Protein AF-A0A533ZU54-F1 (afdb_monomer)

Sequence (168 aa):
MRAALPMLQAMPVLKGKDYREVLRQELDAGKIPISLGRSCPVQCEFCYELDHSYRETLEPPKTTQEDWEFILDYINKKPTDPLQFWCLGGNEYMEWTDLFLHPKAMEWVEDFLRYTDKNIQFFTVGFVHVPKIHQLAAQYPGRINFELSVITLSHYRQRLMPHAPAVK

Structure (mmCIF, N/CA/C/O backbone):
data_AF-A0A533ZU54-F1
#
_entry.id   AF-A0A533ZU54-F1
#
loop_
_atom_site.group_PDB
_atom_site.id
_atom_site.type_symbol
_atom_site.label_atom_id
_atom_site.label_alt_id
_atom_site.label_comp_id
_atom_site.label_asym_id
_atom_site.label_entity_id
_atom_site.label_seq_id
_atom_site.pdbx_PDB_ins_code
_atom_site.Cartn_x
_atom_site.Cartn_y
_atom_site.Cartn_z
_atom_site.occupancy
_atom_site.B_iso_or_equiv
_atom_site.auth_seq_id
_atom_site.auth_comp_id
_atom_site.auth_asym_id
_atom_site.auth_atom_id
_atom_site.pdbx_PDB_model_num
ATOM 1 N N . MET A 1 1 ? -22.137 19.873 -36.402 1.00 41.09 1 MET A N 1
ATOM 2 C CA . MET A 1 1 ? -21.442 20.292 -35.165 1.00 41.09 1 MET A CA 1
ATOM 3 C C . MET A 1 1 ? -21.675 19.212 -34.120 1.00 41.09 1 MET A C 1
ATOM 5 O O . MET A 1 1 ? -22.831 18.930 -33.836 1.00 41.09 1 MET A O 1
ATOM 9 N N . ARG A 1 2 ? -20.628 18.538 -33.626 1.00 45.69 2 ARG A N 1
ATOM 10 C CA . ARG A 1 2 ? -20.764 17.629 -32.475 1.00 45.69 2 ARG A CA 1
ATOM 11 C C . ARG A 1 2 ? -20.894 18.509 -31.236 1.00 45.69 2 ARG A C 1
ATOM 13 O O . ARG A 1 2 ? -19.978 19.277 -30.961 1.00 45.69 2 ARG A O 1
ATOM 20 N N . ALA A 1 3 ? -22.035 18.452 -30.555 1.00 52.22 3 ALA A N 1
ATOM 21 C CA . ALA A 1 3 ? -22.182 19.098 -29.260 1.00 52.22 3 ALA A CA 1
ATOM 22 C C . ALA A 1 3 ? -21.135 18.491 -28.317 1.00 52.22 3 ALA A C 1
ATOM 24 O O . ALA A 1 3 ? -21.077 17.269 -28.175 1.00 52.22 3 ALA A O 1
ATOM 25 N N . ALA A 1 4 ? -20.268 19.330 -27.749 1.00 58.53 4 ALA A N 1
ATOM 26 C CA . ALA A 1 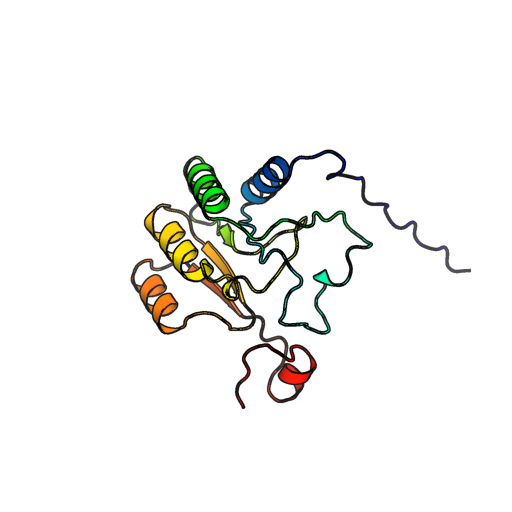4 ? -19.374 18.900 -26.688 1.00 58.53 4 ALA A CA 1
ATOM 27 C C . ALA A 1 4 ? -20.255 18.392 -25.541 1.00 58.53 4 ALA A C 1
ATOM 29 O O . ALA A 1 4 ? -21.124 19.122 -25.061 1.00 58.53 4 ALA A O 1
ATOM 30 N N . LEU A 1 5 ? -20.084 17.124 -25.164 1.00 58.69 5 LEU A N 1
ATOM 31 C CA . LEU A 1 5 ? -20.725 16.589 -23.970 1.00 58.69 5 LEU A CA 1
ATOM 32 C C . LEU A 1 5 ? -20.295 17.477 -22.795 1.00 58.69 5 LEU A C 1
ATOM 34 O O . LEU A 1 5 ? -19.100 17.767 -22.689 1.00 58.69 5 LEU A O 1
ATOM 38 N N . PRO A 1 6 ? -21.225 17.945 -21.946 1.00 56.66 6 PRO A N 1
ATOM 39 C CA . PRO A 1 6 ? -20.844 18.702 -20.768 1.00 56.66 6 PRO A CA 1
ATOM 40 C C . PRO A 1 6 ? -19.931 17.807 -19.929 1.00 56.66 6 PRO A C 1
ATOM 42 O O . PRO A 1 6 ? -20.358 16.759 -19.446 1.00 56.66 6 PRO A O 1
ATOM 45 N N . MET A 1 7 ? -18.657 18.189 -19.807 1.00 59.38 7 MET A N 1
ATOM 46 C CA . MET A 1 7 ? -17.777 17.572 -18.825 1.00 59.38 7 MET A CA 1
ATOM 47 C C . MET A 1 7 ? -18.423 17.818 -17.466 1.00 59.38 7 MET A C 1
ATOM 49 O O . MET A 1 7 ? -18.620 18.971 -17.081 1.00 59.38 7 MET A O 1
ATOM 53 N N . LEU A 1 8 ? -18.803 16.740 -16.777 1.00 60.34 8 LEU A N 1
ATOM 54 C CA . LEU A 1 8 ? -19.188 16.802 -15.374 1.00 60.34 8 LEU A CA 1
ATOM 55 C C . LEU A 1 8 ? -18.022 17.460 -14.635 1.00 60.34 8 LEU A C 1
ATOM 57 O O . LEU A 1 8 ? -16.959 16.861 -14.498 1.00 60.34 8 LEU A O 1
ATOM 61 N N . GLN A 1 9 ? -18.189 18.720 -14.235 1.00 57.19 9 GLN A N 1
ATOM 62 C CA . GLN A 1 9 ? -17.211 19.374 -13.379 1.00 57.19 9 GLN A CA 1
ATOM 63 C C . GLN A 1 9 ? -17.277 18.672 -12.028 1.00 57.19 9 GLN A C 1
ATOM 65 O O . GLN A 1 9 ? -18.321 18.689 -11.372 1.00 57.19 9 GLN A O 1
ATOM 70 N N . ALA A 1 10 ? -16.185 18.009 -11.649 1.00 60.72 10 ALA A N 1
ATOM 71 C CA . ALA A 1 10 ? -16.066 17.396 -10.338 1.00 60.72 10 ALA A CA 1
ATOM 72 C C . ALA A 1 10 ? -16.306 18.472 -9.269 1.00 60.72 10 ALA A C 1
ATOM 74 O O . ALA A 1 10 ? -15.727 19.560 -9.324 1.00 60.72 10 ALA A O 1
ATOM 75 N N . MET A 1 11 ? -17.202 18.193 -8.322 1.00 62.72 11 MET A N 1
ATOM 76 C CA . MET A 1 11 ? -17.397 19.088 -7.187 1.00 62.72 11 MET A CA 1
ATOM 77 C C . MET A 1 11 ? -16.122 19.092 -6.339 1.00 62.72 11 MET A C 1
ATOM 79 O O . MET A 1 11 ? -15.610 18.010 -6.064 1.00 62.72 11 MET A O 1
ATOM 83 N N . PRO A 1 12 ? -15.636 20.259 -5.883 1.00 67.50 12 PRO A N 1
ATOM 84 C CA . PRO A 1 12 ? -14.519 20.310 -4.952 1.00 67.50 12 PRO A CA 1
ATOM 85 C C . PRO A 1 12 ? -14.875 19.605 -3.628 1.00 67.50 12 PRO A C 1
ATOM 87 O O . PRO A 1 12 ? -15.739 20.074 -2.885 1.00 67.50 12 PRO A O 1
ATOM 90 N N . VAL A 1 13 ? -14.236 18.473 -3.346 1.00 73.25 13 VAL A N 1
ATOM 91 C CA . VAL A 1 13 ? -14.327 17.645 -2.137 1.00 73.25 13 VAL A CA 1
ATOM 92 C C . VAL A 1 13 ? -13.185 17.937 -1.154 1.00 73.25 13 VAL A C 1
ATOM 94 O O . VAL A 1 13 ? -13.360 17.689 0.040 1.00 73.25 13 VAL A O 1
ATOM 97 N N . LEU A 1 14 ? -12.034 18.450 -1.610 1.00 74.88 14 LEU A N 1
ATOM 98 C CA . LEU A 1 14 ? -10.818 18.625 -0.793 1.00 74.88 14 LEU A CA 1
ATOM 99 C C . LEU A 1 14 ? -10.567 20.066 -0.333 1.00 74.88 14 LEU A C 1
ATOM 101 O O . LEU A 1 14 ? -9.797 20.290 0.603 1.00 74.88 14 LEU A O 1
ATOM 105 N N . LYS A 1 15 ? -11.207 21.058 -0.960 1.00 70.88 15 LYS A N 1
ATOM 106 C CA . LYS A 1 15 ? -10.996 22.476 -0.640 1.00 70.88 15 LYS A CA 1
ATOM 107 C C . LYS A 1 15 ? -11.230 22.777 0.850 1.00 70.88 15 LYS A C 1
ATOM 109 O O . LYS A 1 15 ? -12.359 22.748 1.329 1.00 70.88 15 LYS A O 1
ATOM 114 N N . GLY A 1 16 ? -10.157 23.147 1.555 1.00 70.56 16 GLY A N 1
ATOM 115 C CA . GLY A 1 16 ? -10.185 23.522 2.974 1.00 70.56 16 GLY A CA 1
ATOM 116 C C . GLY A 1 16 ? -10.120 22.352 3.963 1.00 70.56 16 GLY A C 1
ATOM 117 O O . GLY A 1 16 ? -10.218 22.600 5.163 1.00 70.56 16 GLY A O 1
ATOM 118 N N . LYS A 1 17 ? -9.947 21.112 3.487 1.00 75.88 17 LYS A N 1
ATOM 119 C CA . LYS A 1 17 ? -9.760 19.939 4.350 1.00 75.88 17 LYS A CA 1
ATOM 120 C C . LYS A 1 17 ? -8.315 19.801 4.814 1.00 75.88 17 LYS A C 1
ATOM 122 O O . LYS A 1 17 ? -7.376 20.080 4.071 1.00 75.88 17 LYS A O 1
ATOM 127 N N . ASP A 1 18 ? -8.157 19.316 6.039 1.00 81.62 18 ASP A N 1
ATOM 128 C CA . ASP A 1 18 ? -6.865 18.905 6.584 1.00 81.62 18 ASP A CA 1
ATOM 129 C C . ASP A 1 18 ? -6.428 17.553 5.985 1.00 81.62 18 ASP A C 1
ATOM 131 O O . ASP A 1 18 ? -7.256 16.675 5.727 1.00 81.62 18 ASP A O 1
ATOM 135 N N . TYR A 1 19 ? -5.119 17.346 5.824 1.00 83.06 19 TYR A N 1
ATOM 136 C CA . TYR A 1 19 ? -4.526 16.082 5.369 1.00 83.06 19 TYR A CA 1
ATOM 137 C C . TYR A 1 19 ? -5.032 14.889 6.193 1.00 83.06 19 TYR A C 1
ATOM 139 O O . TYR A 1 19 ? -5.375 13.843 5.638 1.00 83.06 19 TYR A O 1
ATOM 147 N N . ARG A 1 20 ? -5.155 15.058 7.517 1.00 87.25 20 ARG A N 1
ATOM 148 C CA . ARG A 1 20 ? -5.651 14.007 8.417 1.00 87.25 20 ARG A CA 1
ATOM 149 C C . ARG A 1 20 ? -7.115 13.653 8.150 1.00 87.25 20 ARG A C 1
ATOM 151 O O . ARG A 1 20 ? -7.517 12.517 8.388 1.00 87.25 20 ARG A O 1
ATOM 158 N N . GLU A 1 21 ? -7.918 14.602 7.679 1.00 88.25 21 GLU A N 1
ATOM 159 C CA . GLU A 1 21 ? -9.318 14.360 7.329 1.00 88.25 21 GLU A CA 1
ATOM 160 C C . GLU A 1 21 ? -9.431 13.512 6.059 1.00 88.25 21 GLU A C 1
ATOM 162 O O . GLU A 1 21 ? -10.170 12.528 6.043 1.00 88.25 21 GLU A O 1
ATOM 167 N N . VAL A 1 22 ? -8.646 13.843 5.032 1.00 86.56 22 VAL A N 1
ATOM 168 C CA . VAL A 1 22 ? -8.594 13.066 3.785 1.00 86.56 22 VAL A CA 1
ATOM 169 C C . VAL A 1 22 ? -8.029 11.668 4.045 1.00 86.56 22 VAL A C 1
ATOM 171 O O . VAL A 1 22 ? -8.586 10.685 3.567 1.00 86.56 22 VAL A O 1
ATOM 174 N N . LEU A 1 23 ? -7.000 11.548 4.893 1.00 88.38 23 LEU A N 1
ATOM 175 C CA . LEU A 1 23 ? -6.464 10.253 5.322 1.00 88.38 23 LEU A CA 1
ATOM 176 C C . LEU A 1 23 ? -7.542 9.373 5.974 1.00 88.38 23 LEU A C 1
ATOM 178 O O . LEU A 1 23 ? -7.637 8.191 5.660 1.00 88.38 23 LEU A O 1
ATOM 182 N N . ARG A 1 24 ? -8.382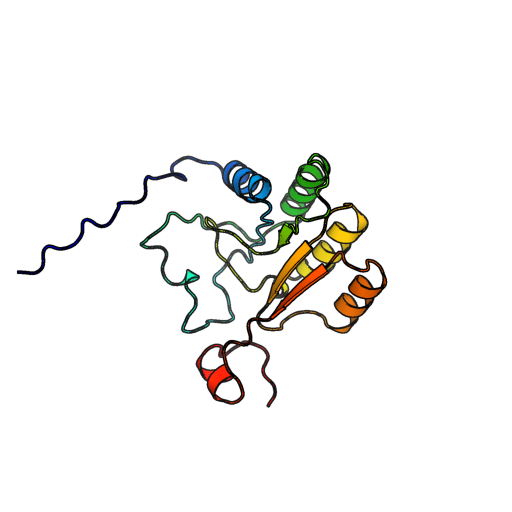 9.930 6.857 1.00 91.56 24 ARG A N 1
ATOM 183 C CA . ARG A 1 24 ? -9.498 9.175 7.455 1.00 91.56 24 ARG A CA 1
ATOM 184 C C . ARG A 1 24 ? -10.511 8.720 6.407 1.00 91.56 24 ARG A C 1
ATOM 186 O O . ARG A 1 24 ? -10.973 7.591 6.499 1.00 91.56 24 ARG A O 1
ATOM 193 N N . GLN A 1 25 ? -10.826 9.567 5.424 1.00 90.38 25 GLN A N 1
ATOM 194 C CA . GLN A 1 25 ? -11.749 9.225 4.334 1.00 90.38 25 GLN A CA 1
ATOM 195 C C . GLN A 1 25 ? -11.216 8.055 3.491 1.00 90.38 25 GLN A C 1
ATOM 197 O O . GLN A 1 25 ? -11.964 7.118 3.218 1.00 90.38 25 GLN A O 1
ATOM 202 N N . GLU A 1 26 ? -9.921 8.049 3.164 1.00 90.44 26 GLU A N 1
ATOM 203 C CA . GLU A 1 26 ? -9.284 6.917 2.475 1.00 90.44 26 GLU A CA 1
ATOM 204 C C . GLU A 1 26 ? -9.310 5.640 3.333 1.00 90.44 26 GLU A C 1
ATOM 206 O O . GLU A 1 26 ? -9.686 4.571 2.847 1.00 90.44 26 GLU A O 1
ATOM 211 N N . LEU A 1 27 ? -9.001 5.749 4.630 1.00 93.44 27 LEU A N 1
ATOM 212 C CA . LEU A 1 27 ? -9.057 4.612 5.556 1.00 93.44 27 LEU A CA 1
ATOM 213 C C . LEU A 1 27 ? -10.480 4.062 5.708 1.00 93.44 27 LEU A C 1
ATOM 215 O O . LEU A 1 27 ? -10.671 2.851 5.777 1.00 93.44 27 LEU A O 1
ATOM 219 N N . ASP A 1 28 ? -11.498 4.919 5.725 1.00 93.56 28 ASP A N 1
ATOM 220 C CA . ASP A 1 28 ? -12.898 4.488 5.751 1.00 93.56 28 ASP A CA 1
ATOM 221 C C . ASP A 1 28 ? -13.296 3.737 4.468 1.00 93.56 28 ASP A C 1
ATOM 223 O O . ASP A 1 28 ? -14.140 2.843 4.524 1.00 93.56 28 ASP A O 1
ATOM 227 N N . ALA A 1 29 ? -12.643 4.029 3.339 1.00 92.06 29 ALA A N 1
ATOM 228 C CA . ALA A 1 29 ? -12.778 3.288 2.085 1.00 92.06 29 ALA A CA 1
ATOM 229 C C . ALA A 1 29 ? -11.919 2.004 2.023 1.00 92.06 29 ALA A C 1
ATOM 231 O O . ALA A 1 29 ? -11.881 1.340 0.986 1.00 92.06 29 ALA A O 1
ATOM 232 N N . GLY A 1 30 ? -11.223 1.638 3.106 1.00 93.56 30 GLY A N 1
ATOM 233 C CA . GLY A 1 30 ? -10.338 0.470 3.149 1.00 93.56 30 GLY A CA 1
ATOM 234 C C . GLY A 1 30 ? -8.995 0.680 2.445 1.00 93.56 30 GLY A C 1
ATOM 235 O O . GLY A 1 30 ? -8.307 -0.294 2.133 1.00 93.56 30 GLY A O 1
ATOM 236 N N . LYS A 1 31 ? -8.612 1.929 2.171 1.00 92.94 31 LYS A N 1
ATOM 237 C CA . LYS A 1 31 ? -7.360 2.294 1.503 1.00 92.94 31 LYS A CA 1
ATOM 238 C C . LYS A 1 31 ? -6.352 2.794 2.536 1.00 92.94 31 LYS A C 1
ATOM 240 O O . LYS A 1 31 ? -6.684 3.585 3.413 1.00 92.94 31 LYS A O 1
ATOM 245 N N . ILE A 1 32 ? -5.111 2.327 2.442 1.00 92.94 32 ILE A N 1
ATOM 246 C CA . ILE A 1 32 ? -4.002 2.730 3.311 1.00 92.94 32 ILE A CA 1
ATOM 247 C C . ILE A 1 32 ? -3.008 3.526 2.463 1.00 92.94 32 ILE A C 1
ATOM 249 O O . ILE A 1 32 ? -2.109 2.940 1.848 1.00 92.94 32 ILE A O 1
ATOM 253 N N . PRO A 1 33 ? -3.165 4.852 2.381 1.00 88.62 33 PRO A N 1
ATOM 254 C CA . PRO A 1 33 ? -2.330 5.660 1.515 1.00 88.62 33 PRO A CA 1
ATOM 255 C C . PRO A 1 33 ? -0.915 5.797 2.081 1.00 88.62 33 PRO A C 1
ATOM 257 O O . PRO A 1 33 ? -0.722 6.227 3.218 1.00 88.62 33 PRO A O 1
ATOM 260 N N . ILE A 1 34 ? 0.082 5.460 1.261 1.00 88.44 34 ILE A N 1
ATOM 261 C CA . ILE A 1 34 ? 1.503 5.638 1.569 1.00 88.44 34 ILE A CA 1
ATOM 262 C C . ILE A 1 34 ? 2.122 6.527 0.497 1.00 88.44 34 ILE A C 1
ATOM 264 O O . ILE A 1 34 ? 2.041 6.228 -0.692 1.00 88.44 34 ILE A O 1
ATOM 268 N N . SER A 1 35 ? 2.764 7.603 0.933 1.00 86.25 35 SER A N 1
ATOM 269 C CA . SER A 1 35 ? 3.353 8.630 0.082 1.00 86.25 35 SER A CA 1
ATOM 270 C C . SER A 1 35 ? 4.878 8.629 0.172 1.00 86.25 35 SER A C 1
ATOM 272 O O . SER A 1 35 ? 5.464 8.501 1.252 1.00 86.25 35 SER A O 1
ATOM 274 N N . LEU A 1 36 ? 5.537 8.860 -0.967 1.00 85.94 36 LEU A N 1
ATOM 275 C CA . LEU A 1 36 ? 6.972 9.161 -1.033 1.00 85.94 36 LEU A CA 1
ATOM 276 C C . LEU A 1 36 ? 7.291 10.648 -0.818 1.00 85.94 36 LEU A C 1
ATOM 278 O O . LEU A 1 36 ? 8.471 10.981 -0.680 1.00 85.94 36 LEU A O 1
ATOM 282 N N . GLY A 1 37 ? 6.279 11.521 -0.790 1.00 80.69 37 GLY A N 1
ATOM 283 C CA . GLY A 1 37 ? 6.423 12.979 -0.688 1.00 80.69 37 GLY A CA 1
ATOM 284 C C . GLY A 1 37 ? 7.054 13.633 -1.915 1.00 80.69 37 GLY A C 1
ATOM 285 O O . GLY A 1 37 ? 7.630 14.713 -1.810 1.00 80.69 37 GLY A O 1
ATOM 286 N N . ARG A 1 38 ? 7.060 12.925 -3.045 1.00 72.81 38 ARG A N 1
ATOM 287 C CA . ARG A 1 38 ? 7.623 13.345 -4.328 1.00 72.81 38 ARG A CA 1
ATOM 288 C C . ARG A 1 38 ? 7.032 12.481 -5.434 1.00 72.81 38 ARG A C 1
ATOM 290 O O . ARG A 1 38 ? 6.604 11.357 -5.163 1.00 72.81 38 ARG A O 1
ATOM 297 N N . SER A 1 39 ? 7.187 12.948 -6.668 1.00 78.75 39 SER A N 1
ATOM 298 C CA . SER A 1 39 ? 6.777 12.216 -7.862 1.00 78.75 39 SER A CA 1
ATOM 299 C C . SER A 1 39 ? 7.329 10.786 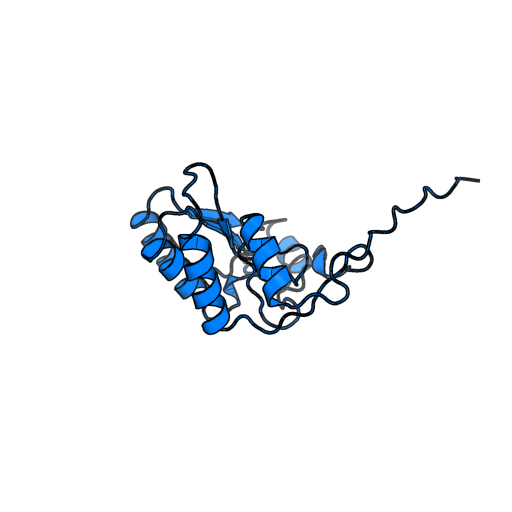-7.912 1.00 78.75 39 SER A C 1
ATOM 301 O O . SER A 1 39 ? 8.451 10.488 -7.479 1.00 78.75 39 SER A O 1
ATOM 303 N N . CYS A 1 40 ? 6.518 9.882 -8.466 1.00 85.00 40 CYS A N 1
ATOM 304 C CA . CYS A 1 40 ? 6.868 8.475 -8.613 1.00 85.00 40 CYS A CA 1
ATOM 305 C C . CYS A 1 40 ? 8.108 8.313 -9.517 1.00 85.00 40 CYS A C 1
ATOM 307 O O . CYS A 1 40 ? 8.044 8.626 -10.710 1.00 85.00 40 CYS A O 1
ATOM 309 N N . PRO A 1 41 ? 9.233 7.765 -9.016 1.00 87.62 41 PRO A N 1
ATOM 310 C CA . PRO A 1 41 ? 10.467 7.672 -9.797 1.00 87.62 41 PRO A CA 1
ATOM 311 C C . PRO A 1 41 ? 10.421 6.568 -10.861 1.00 87.62 41 PRO A C 1
ATOM 313 O O . PRO A 1 41 ? 11.356 6.447 -11.643 1.00 87.62 41 PRO A O 1
ATOM 316 N N . VAL A 1 42 ? 9.352 5.764 -10.915 1.00 89.06 42 VAL A N 1
ATOM 317 C CA . VAL A 1 42 ? 9.187 4.724 -11.941 1.00 89.06 42 VAL A CA 1
ATOM 318 C C . VAL A 1 42 ? 8.952 5.333 -13.327 1.00 89.06 42 VAL A C 1
ATOM 320 O O . VAL A 1 42 ? 9.415 4.770 -14.318 1.00 89.06 42 VAL A O 1
ATOM 323 N N . GLN A 1 43 ? 8.290 6.499 -13.380 1.00 89.88 43 GLN A N 1
ATOM 324 C CA . GLN A 1 43 ? 8.022 7.268 -14.603 1.00 89.88 43 GLN A CA 1
ATOM 325 C C . GLN A 1 43 ? 7.325 6.447 -15.702 1.00 89.88 43 GLN A C 1
ATOM 327 O O . GLN A 1 43 ? 7.743 6.460 -16.857 1.00 89.88 43 GLN A O 1
ATOM 332 N N . CYS A 1 44 ? 6.275 5.699 -15.345 1.00 90.25 44 CYS A N 1
ATOM 333 C CA . CYS A 1 44 ? 5.530 4.911 -16.326 1.00 90.25 44 CYS A CA 1
ATOM 334 C C . CYS A 1 44 ? 4.842 5.820 -17.360 1.00 90.25 44 CYS A C 1
ATOM 336 O O . CYS A 1 44 ? 4.167 6.775 -16.978 1.00 90.25 44 CYS A O 1
ATOM 338 N N . GLU A 1 45 ? 4.927 5.484 -18.650 1.00 91.00 45 GLU A N 1
ATOM 339 C CA . GLU A 1 45 ? 4.329 6.282 -19.741 1.00 91.00 45 GLU A CA 1
ATOM 340 C C . GLU A 1 45 ? 2.793 6.358 -19.663 1.00 91.00 45 GLU A C 1
ATOM 342 O O . GLU A 1 45 ? 2.184 7.323 -20.109 1.00 91.00 45 GLU A O 1
ATOM 347 N N . PHE A 1 46 ? 2.163 5.338 -19.080 1.00 86.69 46 PHE A N 1
ATOM 348 C CA . PHE A 1 46 ? 0.711 5.221 -18.911 1.00 86.69 46 PHE A CA 1
ATOM 349 C C . PHE A 1 46 ? 0.246 5.622 -17.501 1.00 86.69 46 PHE A C 1
ATOM 351 O O . PHE A 1 46 ? -0.886 5.323 -17.120 1.00 86.69 46 PHE A O 1
ATOM 358 N N . CYS A 1 47 ? 1.125 6.218 -16.686 1.00 85.62 47 CYS A N 1
ATOM 359 C CA . CYS A 1 47 ? 0.793 6.542 -15.305 1.00 85.62 47 CYS A CA 1
ATOM 360 C C . CYS A 1 47 ? -0.323 7.591 -15.265 1.00 85.62 47 CYS A C 1
ATOM 362 O O . CYS A 1 47 ? -0.114 8.744 -15.634 1.00 85.62 47 CYS A O 1
ATOM 364 N N . TYR A 1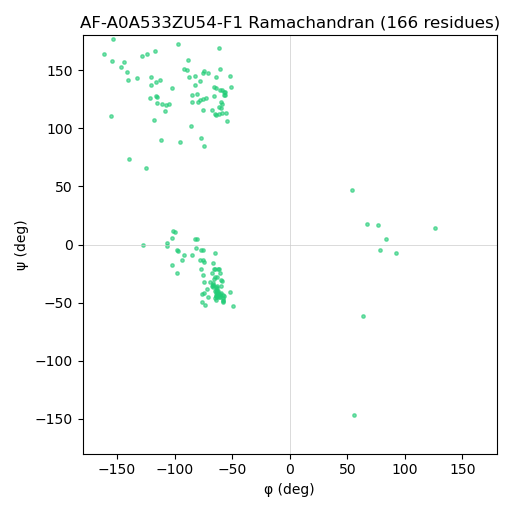 48 ? -1.504 7.195 -14.795 1.00 78.31 48 TYR A N 1
ATOM 365 C CA . TYR A 1 48 ? -2.647 8.100 -14.699 1.00 78.31 48 TYR A CA 1
ATOM 366 C C . TYR A 1 48 ? -2.415 9.224 -13.674 1.00 78.31 48 TYR A C 1
ATOM 368 O O . TYR A 1 48 ? -2.999 10.293 -13.793 1.00 78.31 48 TYR A O 1
ATOM 376 N N . GLU A 1 49 ? -1.490 9.030 -12.726 1.00 76.19 49 GLU A N 1
ATOM 377 C CA . GLU A 1 49 ? -1.045 10.059 -11.779 1.00 76.19 49 GLU A CA 1
ATOM 378 C C . GLU A 1 49 ? -0.330 11.243 -12.445 1.00 76.19 49 GLU A C 1
ATOM 380 O O . GLU A 1 49 ? -0.017 12.211 -11.764 1.00 76.19 49 GLU A O 1
ATOM 385 N N . LEU A 1 50 ? -0.045 11.191 -13.749 1.00 75.81 50 LEU A N 1
ATOM 386 C CA . LEU A 1 50 ? 0.506 12.334 -14.482 1.00 75.81 50 LEU A CA 1
ATOM 387 C C . LEU A 1 50 ? -0.554 13.390 -14.816 1.00 75.81 50 LEU A C 1
ATOM 389 O O . LEU A 1 50 ? -0.196 14.537 -15.079 1.00 75.81 50 LEU A O 1
ATOM 393 N N . ASP A 1 51 ? -1.836 13.019 -14.825 1.00 77.81 51 ASP A N 1
ATOM 394 C CA . ASP A 1 51 ? -2.940 13.932 -15.104 1.00 77.81 51 ASP A CA 1
ATOM 395 C C . ASP A 1 51 ? -3.863 14.023 -13.889 1.00 77.81 51 ASP A C 1
ATOM 397 O O .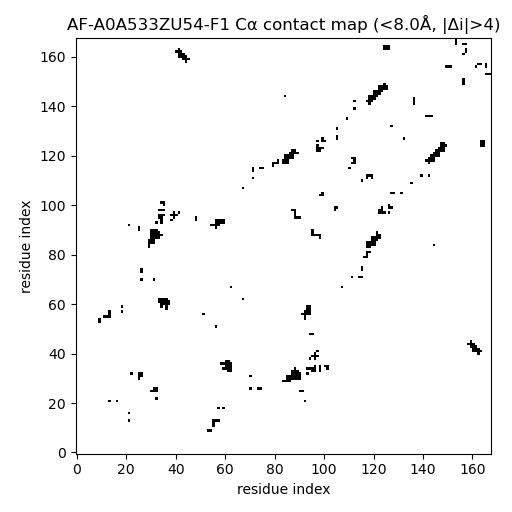 ASP A 1 51 ? -4.605 13.099 -13.570 1.00 77.81 51 ASP A O 1
ATOM 401 N N . HIS A 1 52 ? -3.821 15.154 -13.188 1.00 77.31 52 HIS A N 1
ATOM 402 C CA . HIS A 1 52 ? -4.765 15.455 -12.109 1.00 77.31 52 HIS A CA 1
ATOM 403 C C . HIS A 1 52 ? -5.853 16.433 -12.562 1.00 77.31 52 HIS A C 1
ATOM 405 O O . HIS A 1 52 ? -6.669 16.842 -11.753 1.00 77.31 52 HIS A O 1
ATOM 411 N N . SER A 1 53 ? -5.928 16.813 -13.842 1.00 78.75 53 SER A N 1
ATOM 412 C CA . SER A 1 53 ? -6.881 17.837 -14.309 1.00 78.75 53 SER A CA 1
ATOM 413 C C . SER A 1 53 ? -8.353 17.462 -14.092 1.00 78.75 53 SER A C 1
ATOM 415 O O . SER A 1 53 ? -9.220 18.337 -14.054 1.00 78.75 53 SER A O 1
ATOM 417 N N . TYR A 1 54 ? -8.638 16.168 -13.933 1.00 75.38 54 TYR A N 1
ATOM 418 C CA . TYR A 1 54 ? -9.980 15.628 -13.744 1.00 75.38 54 TYR A CA 1
ATOM 419 C C . TYR A 1 54 ? -10.355 15.356 -12.276 1.00 75.38 54 TYR A C 1
ATOM 421 O O . TYR A 1 54 ? -11.497 14.966 -12.020 1.00 75.38 54 TYR A O 1
ATOM 429 N N . ARG A 1 55 ? -9.438 15.534 -11.312 1.00 75.75 55 ARG A N 1
ATOM 430 C CA . ARG A 1 55 ? -9.691 15.291 -9.880 1.00 75.75 55 ARG A CA 1
ATOM 431 C C . ARG A 1 55 ? -8.965 16.296 -8.993 1.00 75.75 55 ARG A C 1
ATOM 433 O O . ARG A 1 55 ? -7.949 16.857 -9.370 1.00 75.75 55 ARG A O 1
ATOM 440 N N . GLU A 1 56 ? -9.451 16.497 -7.777 1.00 78.94 56 GLU A N 1
ATOM 441 C CA . GLU A 1 56 ? -8.633 17.183 -6.780 1.00 78.94 56 GLU A CA 1
ATOM 442 C C . GLU A 1 56 ? -7.591 16.228 -6.204 1.00 78.94 56 GLU A C 1
ATOM 444 O O . GLU A 1 56 ? -7.880 15.064 -5.925 1.00 78.94 56 GLU A O 1
ATOM 449 N N . THR A 1 57 ? -6.390 16.748 -5.990 1.00 76.81 57 THR A N 1
ATOM 450 C CA . THR A 1 57 ? -5.296 16.042 -5.335 1.00 76.81 57 THR A CA 1
ATOM 451 C C . THR A 1 57 ? -4.662 16.943 -4.287 1.00 76.81 57 THR A C 1
ATOM 453 O O . THR A 1 57 ? -4.567 18.161 -4.444 1.00 76.81 57 THR A O 1
ATOM 456 N N . LEU A 1 58 ? -4.256 16.337 -3.178 1.00 78.31 58 LEU A N 1
ATOM 457 C CA . LEU A 1 58 ? -3.309 16.924 -2.246 1.00 78.31 58 LEU A CA 1
ATOM 458 C C . LEU A 1 58 ? -1.902 16.482 -2.641 1.00 78.31 58 LEU A C 1
ATOM 460 O O . LEU A 1 58 ? -1.710 15.375 -3.145 1.00 78.31 58 LEU A O 1
ATOM 464 N N . GLU A 1 59 ? -0.921 17.324 -2.334 1.00 76.50 59 GLU A N 1
ATOM 465 C CA . GLU A 1 59 ? 0.493 16.953 -2.332 1.00 76.50 59 GLU A CA 1
ATOM 466 C C . GLU A 1 59 ? 0.885 16.571 -0.897 1.00 76.50 59 GLU A C 1
ATOM 468 O O . GLU A 1 59 ? 1.259 17.438 -0.098 1.00 76.50 59 GLU A O 1
ATOM 473 N N . PRO A 1 60 ? 0.724 15.299 -0.492 1.00 75.25 60 PRO A N 1
ATOM 474 C CA . PRO A 1 60 ? 1.040 14.887 0.861 1.00 75.25 60 PRO A CA 1
ATOM 475 C C . PRO A 1 60 ? 2.561 14.896 1.054 1.00 75.25 60 PRO A C 1
ATOM 477 O O . PRO A 1 60 ? 3.310 14.531 0.139 1.00 75.25 60 PRO A O 1
ATOM 480 N N . PRO A 1 61 ? 3.052 15.205 2.264 1.00 83.69 61 PRO A N 1
ATOM 481 C CA . PRO A 1 61 ? 4.436 14.914 2.591 1.00 83.69 61 PRO A CA 1
ATOM 482 C C . PRO A 1 61 ? 4.691 13.403 2.503 1.00 83.69 61 PRO A C 1
ATOM 484 O O . PRO A 1 61 ? 3.778 12.578 2.403 1.00 83.69 61 PRO A O 1
ATOM 487 N N . LYS A 1 62 ? 5.966 13.025 2.565 1.00 88.94 62 LYS A N 1
ATOM 488 C CA . LYS A 1 62 ? 6.348 11.622 2.713 1.00 88.94 62 LYS A CA 1
ATOM 489 C C . LYS A 1 62 ? 5.725 11.069 3.994 1.00 88.94 62 LYS A C 1
ATOM 491 O O . LYS A 1 62 ? 5.856 11.702 5.040 1.00 88.94 62 LYS A O 1
ATOM 496 N N . THR A 1 63 ? 5.107 9.891 3.916 1.00 90.44 63 THR A N 1
ATOM 497 C CA . THR A 1 63 ? 4.492 9.256 5.087 1.00 90.44 63 THR A CA 1
ATOM 498 C C . THR A 1 63 ? 5.531 9.073 6.188 1.00 90.44 63 THR A C 1
ATOM 500 O O . THR A 1 63 ? 6.628 8.550 5.963 1.00 90.44 63 THR A O 1
ATOM 503 N N . THR A 1 64 ? 5.190 9.528 7.387 1.00 93.31 64 THR A N 1
ATOM 504 C CA . THR A 1 64 ? 6.056 9.440 8.563 1.00 93.31 64 THR A CA 1
ATOM 505 C C . THR A 1 64 ? 5.697 8.233 9.428 1.00 93.31 64 THR A C 1
ATOM 507 O O . THR A 1 64 ? 4.693 7.557 9.208 1.00 93.31 64 THR A O 1
ATOM 510 N N . GLN A 1 65 ? 6.519 7.959 10.442 1.00 95.38 65 GLN A N 1
ATOM 511 C CA . GLN A 1 65 ? 6.193 6.942 11.441 1.00 95.38 65 GLN A CA 1
ATOM 512 C C . GLN A 1 65 ? 4.946 7.323 12.260 1.00 95.38 65 GLN A C 1
ATOM 514 O O . GLN A 1 65 ? 4.127 6.458 12.543 1.00 95.38 65 GLN A O 1
ATOM 519 N N . GLU A 1 66 ? 4.761 8.608 12.576 1.00 95.62 66 GLU A N 1
ATOM 520 C CA . GLU A 1 66 ? 3.571 9.105 13.282 1.00 95.62 66 GLU A CA 1
ATOM 521 C C . GLU A 1 66 ? 2.293 8.872 12.461 1.00 95.62 66 GLU A C 1
ATOM 523 O O . GLU A 1 66 ? 1.257 8.463 12.988 1.00 95.62 66 GLU A O 1
ATOM 528 N N . ASP A 1 67 ? 2.367 9.072 11.142 1.00 93.56 67 ASP A N 1
ATOM 529 C CA . ASP A 1 67 ? 1.251 8.761 10.248 1.00 93.56 67 ASP A CA 1
ATOM 530 C C . ASP A 1 67 ? 0.918 7.271 10.259 1.00 93.56 67 ASP A C 1
ATOM 532 O O . ASP A 1 67 ? -0.256 6.910 10.329 1.00 93.56 67 ASP A O 1
ATOM 536 N N . TRP A 1 68 ? 1.940 6.415 10.231 1.00 95.94 68 TRP A N 1
ATOM 537 C CA . TRP A 1 68 ? 1.770 4.967 10.277 1.00 95.94 68 TRP A CA 1
ATOM 538 C C . TRP A 1 68 ? 1.149 4.482 11.593 1.00 95.94 68 TRP A C 1
ATOM 540 O O . TRP A 1 68 ? 0.216 3.678 11.580 1.00 95.94 68 TRP A O 1
ATOM 550 N N . GLU A 1 69 ? 1.609 5.006 12.726 1.00 97.44 69 GLU A N 1
ATOM 551 C CA . GLU A 1 69 ? 1.051 4.692 14.046 1.00 97.44 69 GLU A CA 1
ATOM 552 C C . GLU A 1 69 ? -0.421 5.094 14.139 1.00 97.44 69 GLU A C 1
ATOM 554 O O . GLU A 1 69 ? -1.255 4.307 14.592 1.00 97.44 69 GLU A O 1
ATOM 559 N N . PHE A 1 70 ? -0.762 6.280 13.630 1.00 96.25 70 PHE A N 1
ATOM 560 C CA . PHE A 1 70 ? -2.150 6.714 13.524 1.00 96.25 70 PHE A CA 1
ATOM 561 C C . PHE A 1 70 ? -2.982 5.782 12.634 1.00 96.25 70 PHE A C 1
ATOM 563 O O . PHE A 1 70 ? -4.100 5.426 13.003 1.00 96.25 70 PHE A O 1
ATOM 570 N N . ILE A 1 71 ? -2.461 5.394 11.466 1.00 95.75 71 ILE A N 1
ATOM 571 C CA . ILE A 1 71 ? -3.133 4.479 10.534 1.00 95.75 71 ILE A CA 1
ATOM 572 C C . ILE A 1 71 ? -3.439 3.147 11.228 1.00 95.75 71 ILE A C 1
ATOM 574 O O . ILE A 1 71 ? -4.580 2.687 11.191 1.00 95.75 71 ILE A O 1
ATOM 578 N N . LEU A 1 72 ? -2.450 2.543 11.890 1.00 97.62 72 LEU A N 1
ATOM 579 C CA . LEU A 1 72 ? -2.621 1.262 12.577 1.00 97.62 72 LEU A CA 1
ATOM 580 C C . LEU A 1 72 ? -3.632 1.346 13.721 1.00 97.62 72 LEU A C 1
ATOM 582 O O . LEU A 1 72 ? -4.504 0.481 13.832 1.00 97.62 72 LEU A O 1
ATOM 586 N N . ASP A 1 73 ? -3.544 2.383 14.554 1.00 97.81 73 ASP A N 1
ATOM 587 C CA . ASP A 1 73 ? -4.511 2.630 15.626 1.00 97.81 73 ASP A CA 1
ATOM 588 C C . ASP A 1 73 ? -5.932 2.818 15.067 1.00 97.81 73 ASP A C 1
ATOM 590 O O . ASP A 1 73 ? -6.896 2.257 15.595 1.00 97.81 73 ASP A O 1
ATOM 594 N N . TYR A 1 74 ? -6.072 3.547 13.957 1.00 97.44 74 TYR A N 1
ATOM 595 C CA . TYR A 1 74 ? -7.361 3.762 13.309 1.00 97.44 74 TYR A CA 1
ATOM 596 C C . TYR A 1 74 ? -7.965 2.461 12.770 1.00 97.44 74 TYR A C 1
ATOM 598 O O . TYR A 1 74 ? -9.136 2.175 13.026 1.00 97.44 74 TYR A O 1
ATOM 606 N N . ILE A 1 75 ? -7.177 1.651 12.058 1.00 96.94 75 ILE A N 1
ATOM 607 C CA . ILE A 1 75 ? -7.629 0.381 11.466 1.00 96.94 75 ILE A CA 1
ATOM 608 C C . ILE A 1 75 ? -8.027 -0.622 12.550 1.00 96.94 75 ILE A C 1
ATOM 610 O O . ILE A 1 75 ? -9.045 -1.300 12.415 1.00 96.94 75 ILE A O 1
ATOM 614 N N . ASN A 1 76 ? -7.285 -0.686 13.656 1.00 97.06 76 ASN A N 1
ATOM 615 C CA . ASN A 1 76 ? -7.598 -1.590 14.764 1.00 97.06 76 ASN A CA 1
ATOM 616 C C . ASN A 1 76 ? -8.919 -1.262 15.475 1.00 97.06 76 ASN A C 1
ATOM 618 O O . ASN A 1 76 ? -9.520 -2.142 16.089 1.00 97.06 76 ASN A O 1
ATOM 622 N N . LYS A 1 77 ? -9.418 -0.027 15.358 1.00 97.12 77 LYS A N 1
ATOM 623 C CA . LYS A 1 77 ? -10.747 0.358 15.866 1.00 97.12 77 LYS A CA 1
ATOM 624 C C . LYS A 1 77 ? -11.888 -0.096 14.956 1.00 97.12 77 LYS A C 1
ATOM 626 O O . LYS A 1 77 ? -13.049 -0.028 15.362 1.00 97.12 77 LYS A O 1
ATOM 631 N N . LYS A 1 78 ? -11.593 -0.521 13.724 1.00 96.38 78 LYS A N 1
ATOM 632 C CA . LYS A 1 78 ? -12.599 -0.973 12.760 1.00 96.38 78 LYS A CA 1
ATOM 633 C C . LYS A 1 78 ? -12.891 -2.467 12.939 1.00 96.38 78 LYS A C 1
ATOM 635 O O . LYS A 1 78 ? -11.973 -3.246 13.223 1.00 96.38 78 LYS A O 1
ATOM 640 N N . PRO A 1 79 ? -14.156 -2.888 12.750 1.00 96.44 79 PRO A N 1
ATOM 641 C CA . PRO A 1 79 ? -14.507 -4.300 12.782 1.00 96.44 79 PRO A CA 1
ATOM 642 C C . PRO A 1 79 ? -13.763 -5.070 11.688 1.00 96.44 79 PRO A C 1
ATOM 644 O O . PRO A 1 79 ? -13.413 -4.526 10.641 1.00 96.44 79 PRO A O 1
ATOM 647 N N . THR A 1 80 ? -13.515 -6.346 11.947 1.00 96.31 80 THR A N 1
ATOM 648 C CA . THR A 1 80 ? -12.864 -7.252 10.999 1.00 96.31 80 THR A CA 1
ATOM 649 C C . THR A 1 80 ? -13.889 -7.824 10.043 1.00 96.31 80 THR A C 1
ATOM 651 O O . THR A 1 80 ? -14.837 -8.475 10.475 1.00 96.31 80 THR A O 1
ATOM 654 N N . ASP A 1 81 ? -13.665 -7.616 8.750 1.00 95.69 81 ASP A N 1
ATOM 655 C CA . ASP A 1 81 ? -14.354 -8.334 7.685 1.00 95.69 81 ASP A CA 1
ATOM 656 C C . ASP A 1 81 ? -13.354 -9.305 7.029 1.00 95.69 81 ASP A C 1
ATOM 658 O O . ASP A 1 81 ? -12.367 -8.854 6.441 1.00 95.69 81 ASP A O 1
ATOM 662 N N . PRO A 1 82 ? -13.564 -10.631 7.130 1.00 92.88 82 PRO A N 1
ATOM 663 C CA . PRO A 1 82 ? -12.646 -11.620 6.569 1.00 92.88 82 PRO A CA 1
ATOM 664 C C . PRO A 1 82 ? -12.585 -11.604 5.035 1.00 92.88 82 PRO A C 1
ATOM 666 O O . PRO A 1 82 ? -11.652 -12.179 4.476 1.00 92.88 82 PRO A O 1
ATOM 669 N N . LEU A 1 83 ? -13.551 -10.979 4.352 1.00 94.56 83 LEU A N 1
ATOM 670 C CA . LEU A 1 83 ? -13.571 -10.842 2.891 1.00 94.56 83 LEU A CA 1
ATOM 671 C C . LEU A 1 83 ? -12.938 -9.531 2.412 1.00 94.56 83 LEU A C 1
ATOM 673 O O . LEU A 1 83 ? -12.641 -9.390 1.225 1.00 94.56 83 LEU A O 1
ATOM 677 N N . GLN A 1 84 ? -12.715 -8.580 3.318 1.00 95.62 84 GLN A N 1
ATOM 678 C CA . GLN A 1 84 ? -12.091 -7.307 2.993 1.00 95.62 84 GLN A CA 1
ATOM 679 C C . GLN A 1 84 ? -10.570 -7.449 2.953 1.00 95.62 84 GLN A C 1
ATOM 681 O O . GLN A 1 84 ? -9.953 -8.028 3.850 1.00 95.62 84 GLN A O 1
ATOM 686 N N . PHE A 1 85 ? -9.962 -6.832 1.942 1.00 96.50 85 PHE A N 1
ATOM 687 C CA . PHE A 1 85 ? -8.530 -6.575 1.892 1.00 96.50 85 PHE A CA 1
ATOM 688 C C . PHE A 1 85 ? -8.290 -5.071 1.924 1.00 96.50 85 PHE A C 1
ATOM 690 O O . PHE A 1 85 ? -8.850 -4.325 1.124 1.00 96.50 85 PHE A O 1
ATOM 697 N N . TRP A 1 86 ? -7.456 -4.629 2.859 1.00 96.31 86 TRP A N 1
ATOM 698 C CA . TRP A 1 86 ? -7.062 -3.234 2.972 1.00 96.31 86 TRP A CA 1
ATOM 699 C C . TRP A 1 86 ? -5.976 -2.923 1.946 1.00 96.31 86 TRP A C 1
ATOM 701 O O . TRP A 1 86 ? -4.929 -3.569 1.937 1.00 96.31 86 TRP A O 1
ATOM 711 N N . CYS A 1 87 ? -6.226 -1.950 1.075 1.00 93.62 87 CYS A N 1
ATOM 712 C CA . CYS A 1 87 ? -5.361 -1.642 -0.059 1.00 93.62 87 CYS A CA 1
ATOM 713 C C . CYS A 1 87 ? -4.229 -0.689 0.350 1.00 93.62 87 CYS A C 1
ATOM 715 O O . CYS A 1 87 ? -4.433 0.522 0.439 1.00 93.62 87 CYS A O 1
ATOM 717 N N . LEU A 1 88 ? -3.021 -1.210 0.553 1.00 91.06 88 LEU A N 1
ATOM 718 C CA . LEU A 1 88 ? -1.824 -0.418 0.827 1.00 91.06 88 LEU A CA 1
ATOM 719 C C . LEU A 1 88 ? -1.271 0.215 -0.457 1.00 91.06 88 LEU A C 1
ATOM 721 O O . LEU A 1 88 ? -0.963 -0.476 -1.427 1.00 91.06 88 LEU A O 1
ATOM 725 N N . GLY A 1 89 ? -1.129 1.540 -0.434 1.00 81.25 89 GLY A N 1
ATOM 726 C CA . GLY A 1 89 ? -0.642 2.3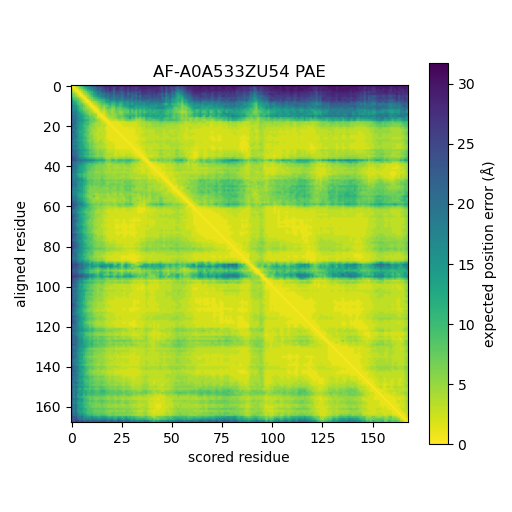57 -1.548 1.00 81.25 89 GLY A CA 1
ATOM 727 C C . GLY A 1 89 ? -1.736 2.915 -2.462 1.00 81.25 89 GLY A C 1
ATOM 728 O O . GLY A 1 89 ? -1.426 3.738 -3.315 1.00 81.25 89 GLY A O 1
ATOM 729 N N . GLY A 1 90 ? -3.000 2.515 -2.280 1.00 67.50 90 GLY A N 1
ATOM 730 C CA . GLY A 1 90 ? -4.113 3.075 -3.046 1.00 67.50 90 GLY A CA 1
ATOM 731 C C . GLY A 1 90 ? -4.576 4.416 -2.476 1.00 67.50 90 GLY A C 1
ATOM 732 O O . GLY A 1 90 ? -4.804 4.509 -1.274 1.00 67.50 90 GLY A O 1
ATOM 733 N N . ASN A 1 91 ? -4.698 5.449 -3.309 1.00 70.69 91 ASN A N 1
ATOM 734 C CA . ASN A 1 91 ? -5.155 6.777 -2.901 1.00 70.69 91 ASN A CA 1
ATOM 735 C C . ASN A 1 91 ? -5.786 7.657 -4.008 1.00 70.69 91 ASN A C 1
ATOM 737 O O . ASN A 1 91 ? -5.122 8.188 -4.893 1.00 70.69 91 ASN A O 1
ATOM 741 N N . GLU A 1 92 ? -7.086 7.907 -3.948 1.00 66.06 92 GLU A N 1
ATOM 742 C CA . GLU A 1 92 ? -7.751 8.741 -4.968 1.00 66.06 92 GLU A CA 1
ATOM 743 C C . GLU A 1 92 ? -7.486 10.245 -4.848 1.00 66.06 92 GLU A C 1
ATOM 745 O O . GLU A 1 92 ? -7.759 10.979 -5.797 1.00 66.06 92 GLU A O 1
ATOM 750 N N . TYR A 1 93 ? -6.928 10.707 -3.733 1.00 70.69 93 TYR A N 1
ATOM 751 C CA . TYR A 1 93 ? -6.769 12.131 -3.428 1.00 70.69 93 TYR A CA 1
ATOM 752 C C . TYR A 1 93 ? -5.344 12.527 -3.048 1.00 70.69 93 TYR A C 1
ATOM 754 O O . TYR A 1 93 ? -5.084 13.697 -2.784 1.00 70.69 93 TYR A O 1
ATOM 762 N N . MET A 1 94 ? -4.410 11.583 -3.015 1.00 69.19 94 MET A N 1
ATOM 763 C CA . MET A 1 94 ? -2.993 11.841 -2.799 1.00 69.19 94 MET A CA 1
ATOM 764 C C . MET A 1 94 ? -2.172 10.902 -3.696 1.00 69.19 94 MET A C 1
ATOM 766 O O . MET A 1 94 ? -2.638 9.820 -4.034 1.00 69.19 94 MET A O 1
ATOM 770 N N . GLU A 1 95 ? -0.996 11.338 -4.149 1.00 66.88 95 GLU A N 1
ATOM 771 C CA . GLU A 1 95 ? -0.251 10.669 -5.232 1.00 66.88 95 GLU A CA 1
ATOM 772 C C . GLU A 1 95 ? -0.043 9.153 -5.032 1.00 66.88 95 GLU A C 1
ATOM 774 O O . GLU A 1 95 ? 0.388 8.712 -3.960 1.00 66.88 95 GLU A O 1
ATOM 779 N N . TRP A 1 96 ? -0.252 8.358 -6.094 1.00 72.62 96 TRP A N 1
ATOM 780 C CA . TRP A 1 96 ? 0.183 6.953 -6.122 1.00 72.62 96 TRP A CA 1
ATOM 781 C C . TRP A 1 96 ? 1.639 6.859 -6.554 1.00 72.62 96 TRP A C 1
ATOM 783 O O . TRP A 1 96 ? 2.062 7.320 -7.616 1.00 72.62 96 TRP A O 1
ATOM 793 N N . THR A 1 97 ? 2.409 6.148 -5.749 1.00 77.50 97 THR A N 1
ATOM 794 C CA . THR A 1 97 ? 3.777 5.758 -6.073 1.00 77.50 97 THR A CA 1
ATOM 795 C C . THR A 1 97 ? 3.914 4.257 -5.862 1.00 77.50 97 THR A C 1
ATOM 797 O O . THR A 1 97 ? 3.082 3.650 -5.186 1.00 77.50 97 THR A O 1
ATOM 800 N N . ASP A 1 98 ? 4.945 3.624 -6.432 1.00 86.25 98 ASP A N 1
ATOM 801 C CA . ASP A 1 98 ? 5.238 2.253 -6.011 1.00 86.25 98 ASP A CA 1
ATOM 802 C C . ASP A 1 98 ? 5.640 2.274 -4.534 1.00 86.25 98 ASP A C 1
ATOM 804 O O . ASP A 1 98 ? 6.694 2.801 -4.165 1.00 86.25 98 ASP A O 1
ATOM 808 N N . LEU A 1 99 ? 4.772 1.712 -3.694 1.00 87.56 99 LEU A N 1
ATOM 809 C CA . LEU A 1 99 ? 4.884 1.800 -2.245 1.00 87.56 99 LEU A CA 1
ATOM 810 C C . LEU A 1 99 ? 6.207 1.230 -1.724 1.00 87.56 99 LEU A C 1
ATOM 812 O O . LEU A 1 99 ? 6.732 1.734 -0.736 1.00 87.56 99 LEU A O 1
ATOM 816 N N . PHE A 1 100 ? 6.790 0.222 -2.387 1.00 91.19 100 PHE A N 1
ATOM 817 C CA . PHE A 1 100 ? 8.013 -0.438 -1.915 1.00 91.19 100 PHE A CA 1
ATOM 818 C C . PHE A 1 100 ? 9.275 0.382 -2.168 1.00 91.19 100 PHE A C 1
ATOM 820 O O . PHE A 1 100 ? 10.348 0.035 -1.677 1.00 91.19 100 PHE A O 1
ATOM 827 N N . LEU A 1 101 ? 9.147 1.517 -2.850 1.00 90.38 101 LEU A N 1
ATOM 828 C CA . LEU A 1 101 ? 10.180 2.546 -2.865 1.00 90.38 101 LEU A CA 1
ATOM 829 C C . LEU A 1 101 ? 10.231 3.336 -1.552 1.00 90.38 101 LEU A C 1
ATOM 831 O O . LEU A 1 101 ? 11.213 4.039 -1.292 1.00 90.38 101 LEU A O 1
ATOM 835 N N . HIS A 1 102 ? 9.196 3.239 -0.712 1.00 91.56 102 HIS A N 1
ATOM 836 C CA . HIS A 1 102 ? 9.236 3.802 0.624 1.00 91.56 102 HIS A CA 1
ATOM 837 C C . HIS A 1 102 ? 10.117 2.900 1.501 1.00 91.56 102 HIS A C 1
ATOM 839 O O . HIS A 1 102 ? 9.830 1.710 1.635 1.00 91.56 102 HIS A O 1
ATOM 845 N N . PRO A 1 103 ? 11.162 3.431 2.165 1.00 91.75 103 PRO A N 1
ATOM 846 C CA . PRO A 1 103 ? 12.134 2.607 2.892 1.00 91.75 103 PRO A CA 1
ATOM 847 C C . PRO A 1 103 ? 11.520 1.803 4.045 1.00 91.75 103 PRO A C 1
ATOM 849 O O . PRO A 1 103 ? 12.098 0.815 4.481 1.00 91.75 103 PRO A O 1
ATOM 852 N N . LYS A 1 104 ? 10.352 2.229 4.537 1.00 94.38 104 LYS A N 1
ATOM 853 C CA . LYS A 1 104 ? 9.608 1.564 5.611 1.00 94.38 104 LYS A CA 1
ATOM 854 C C . LYS A 1 104 ? 8.491 0.644 5.128 1.00 94.38 104 LYS A C 1
ATOM 856 O O . LYS A 1 104 ? 7.906 -0.045 5.946 1.00 94.38 104 LYS A O 1
ATOM 861 N N . ALA A 1 105 ? 8.184 0.589 3.832 1.00 92.88 105 ALA A N 1
ATOM 862 C CA . ALA A 1 105 ? 6.991 -0.118 3.367 1.00 92.88 105 ALA A CA 1
ATOM 863 C C . ALA A 1 105 ? 6.959 -1.602 3.757 1.00 92.88 105 ALA A C 1
ATOM 865 O O . ALA A 1 105 ? 5.933 -2.084 4.216 1.00 92.88 105 ALA A O 1
ATOM 866 N N . MET A 1 106 ? 8.078 -2.323 3.629 1.00 94.94 106 MET A N 1
ATOM 867 C CA . MET A 1 106 ? 8.128 -3.730 4.048 1.00 94.94 106 MET A CA 1
ATOM 868 C C . MET A 1 106 ? 7.977 -3.913 5.564 1.00 94.94 106 MET A C 1
ATOM 870 O O . MET A 1 106 ? 7.354 -4.881 5.989 1.00 94.94 106 MET A O 1
ATOM 874 N N . GLU A 1 107 ? 8.541 -3.000 6.361 1.00 96.31 107 GLU A N 1
ATOM 875 C CA . GLU A 1 107 ? 8.391 -2.981 7.825 1.00 96.31 107 GLU A CA 1
ATOM 876 C C . GLU A 1 107 ? 6.925 -2.742 8.198 1.00 96.31 107 GLU A C 1
ATOM 878 O O . GLU A 1 107 ? 6.356 -3.481 8.989 1.00 96.31 107 GLU A O 1
ATOM 883 N N . TRP A 1 108 ? 6.269 -1.800 7.528 1.00 96.38 108 TRP A N 1
ATOM 884 C CA . TRP A 1 108 ? 4.858 -1.495 7.736 1.00 96.38 108 TRP A CA 1
ATOM 885 C C . TRP A 1 108 ? 3.919 -2.619 7.280 1.00 96.38 108 TRP A C 1
ATOM 887 O O . TRP A 1 108 ? 2.933 -2.905 7.951 1.00 96.38 108 TRP A O 1
ATOM 897 N N . VAL A 1 109 ? 4.232 -3.344 6.201 1.00 96.75 109 VAL A N 1
ATOM 898 C CA . VAL A 1 109 ? 3.484 -4.567 5.849 1.00 96.75 109 VAL A CA 1
ATOM 899 C C . VAL A 1 109 ? 3.588 -5.609 6.969 1.00 96.75 109 VAL A C 1
ATOM 901 O O . VAL A 1 109 ? 2.588 -6.231 7.327 1.00 96.75 109 VAL A O 1
ATOM 904 N N . GLU A 1 110 ? 4.776 -5.801 7.546 1.00 97.62 110 GLU A N 1
ATOM 905 C CA . GLU A 1 110 ? 4.966 -6.710 8.680 1.00 97.62 110 GLU A CA 1
ATOM 906 C C . GLU A 1 110 ? 4.213 -6.238 9.930 1.00 97.62 110 GLU A C 1
ATOM 908 O O . GLU A 1 110 ? 3.502 -7.039 10.539 1.00 97.62 110 GLU A O 1
ATOM 913 N N . ASP A 1 111 ? 4.301 -4.953 10.274 1.00 97.81 111 ASP A N 1
ATOM 914 C CA . ASP A 1 111 ? 3.565 -4.363 11.393 1.00 97.81 111 ASP A CA 1
ATOM 915 C C . ASP A 1 111 ? 2.057 -4.554 11.228 1.00 97.81 111 ASP A C 1
ATOM 917 O O . ASP A 1 111 ? 1.381 -4.990 12.159 1.00 97.81 111 ASP A O 1
ATOM 921 N N . PHE A 1 112 ? 1.524 -4.292 10.034 1.00 98.06 112 PHE A N 1
ATOM 922 C CA . PHE A 1 112 ? 0.107 -4.482 9.743 1.00 98.06 112 PHE A CA 1
ATOM 923 C C . PHE A 1 112 ? -0.327 -5.926 9.997 1.00 98.06 112 PHE A C 1
ATOM 925 O O . PHE A 1 112 ? -1.326 -6.172 10.673 1.00 98.06 112 PHE A O 1
ATOM 932 N N . LEU A 1 113 ? 0.431 -6.899 9.490 1.00 98.12 113 LEU A N 1
ATOM 933 C CA . LEU A 1 113 ? 0.116 -8.317 9.669 1.00 98.12 113 LEU A CA 1
ATOM 934 C C . LEU A 1 113 ? 0.246 -8.757 11.131 1.00 98.12 113 LEU A C 1
ATOM 936 O O . LEU A 1 113 ? -0.519 -9.604 11.597 1.00 98.12 113 LEU A O 1
ATOM 940 N N . ARG A 1 114 ? 1.201 -8.182 11.861 1.00 98.19 114 ARG A N 1
ATOM 941 C CA . ARG A 1 114 ? 1.477 -8.516 13.257 1.00 98.19 114 ARG A CA 1
ATOM 942 C C . ARG A 1 114 ? 0.466 -7.922 14.229 1.00 98.19 114 ARG A C 1
ATOM 944 O O . ARG A 1 114 ? 0.091 -8.602 15.181 1.00 98.19 114 ARG A O 1
ATOM 951 N N . TYR A 1 115 ? 0.080 -6.670 14.016 1.00 98.06 115 TYR A N 1
ATOM 952 C CA . TYR A 1 115 ? -0.682 -5.868 14.975 1.00 98.06 115 TYR A CA 1
ATOM 953 C C . TYR A 1 115 ? -2.141 -5.662 14.591 1.00 98.06 115 TYR A C 1
ATOM 955 O O . TYR A 1 115 ? -2.875 -5.032 15.346 1.00 98.06 115 TYR A O 1
ATOM 963 N N . THR A 1 116 ? -2.567 -6.193 13.449 1.00 97.75 116 THR A N 1
ATOM 964 C CA . THR A 1 116 ? -3.977 -6.253 13.068 1.00 97.75 116 THR A CA 1
ATOM 965 C C . THR A 1 116 ? -4.369 -7.695 12.775 1.00 97.75 116 THR A C 1
ATOM 967 O O . THR A 1 116 ? -3.523 -8.555 12.519 1.00 97.75 116 THR A O 1
ATOM 970 N N . ASP A 1 117 ? -5.668 -7.951 12.745 1.00 97.00 117 ASP A N 1
ATOM 971 C CA . ASP A 1 117 ? -6.291 -9.194 12.286 1.00 97.00 117 ASP A CA 1
ATOM 972 C C . ASP A 1 117 ? -6.872 -9.076 10.861 1.00 97.00 117 ASP A C 1
ATOM 974 O O . ASP A 1 117 ? -7.600 -9.953 10.403 1.00 97.00 117 ASP A O 1
ATOM 978 N N . LYS A 1 118 ? -6.549 -7.991 10.145 1.00 98.06 118 LYS A N 1
ATOM 979 C CA . LYS A 1 118 ? -7.105 -7.649 8.829 1.00 98.06 118 LYS A CA 1
ATOM 980 C C . LYS A 1 118 ? -6.309 -8.274 7.680 1.00 98.06 118 LYS A C 1
ATOM 982 O O . LYS A 1 118 ? -5.129 -8.591 7.836 1.00 98.06 118 LYS A O 1
ATOM 987 N N . ASN A 1 119 ? -6.910 -8.415 6.502 1.00 98.06 119 ASN A N 1
ATOM 988 C CA . ASN A 1 119 ? -6.161 -8.797 5.302 1.00 98.06 119 ASN A CA 1
ATOM 989 C C . ASN A 1 119 ? -5.619 -7.554 4.587 1.00 98.06 119 ASN A C 1
ATOM 991 O O . ASN A 1 119 ? -6.233 -6.489 4.649 1.00 98.06 119 ASN A O 1
ATOM 995 N N . ILE A 1 120 ? -4.487 -7.693 3.899 1.00 97.19 120 ILE A N 1
ATOM 996 C CA . ILE A 1 120 ? -3.820 -6.613 3.167 1.00 97.19 120 ILE A CA 1
ATOM 997 C C . ILE A 1 120 ? -3.697 -6.956 1.687 1.00 97.19 120 ILE A C 1
ATOM 999 O O . ILE A 1 120 ? -3.347 -8.079 1.328 1.00 97.19 120 ILE A O 1
ATOM 1003 N N . GLN A 1 121 ? -3.958 -5.978 0.833 1.00 95.44 121 GLN A N 1
ATOM 1004 C CA . GLN A 1 121 ? -3.703 -6.027 -0.600 1.00 95.44 121 GLN A CA 1
ATOM 1005 C C . GLN A 1 121 ? -2.745 -4.911 -0.967 1.00 95.44 121 GLN A C 1
ATOM 1007 O O . GLN A 1 121 ? -2.826 -3.819 -0.409 1.00 95.44 121 GLN A O 1
ATOM 1012 N N . PHE A 1 122 ? -1.854 -5.160 -1.915 1.00 92.50 122 PHE A N 1
ATOM 1013 C CA . PHE A 1 122 ? -0.998 -4.104 -2.422 1.00 92.50 122 PHE A CA 1
ATOM 1014 C C . PHE A 1 122 ? -0.512 -4.362 -3.841 1.00 92.50 122 PHE A C 1
ATOM 1016 O O . PHE A 1 122 ? -0.441 -5.503 -4.302 1.00 92.50 122 PHE A O 1
ATOM 1023 N N . PHE A 1 123 ? -0.142 -3.267 -4.500 1.00 89.12 123 PHE A N 1
ATOM 1024 C CA . PHE A 1 123 ? 0.277 -3.232 -5.892 1.00 89.12 123 PHE A CA 1
ATOM 1025 C C . PHE A 1 123 ? 1.735 -2.799 -5.985 1.00 89.12 123 PHE A C 1
ATOM 1027 O O . PHE A 1 123 ? 2.175 -1.886 -5.287 1.00 89.12 123 PHE A O 1
ATOM 1034 N N . THR A 1 124 ? 2.492 -3.429 -6.873 1.00 90.62 124 THR A N 1
ATOM 1035 C CA . THR A 1 124 ? 3.867 -3.017 -7.165 1.00 90.62 124 THR A CA 1
ATOM 1036 C C . THR A 1 124 ? 4.206 -3.263 -8.625 1.00 90.62 124 THR A C 1
ATOM 1038 O O . THR A 1 124 ? 3.683 -4.176 -9.258 1.00 90.62 124 THR A O 1
ATOM 1041 N N . VAL A 1 125 ? 5.128 -2.479 -9.170 1.00 90.56 125 VAL A N 1
ATOM 1042 C CA . VAL A 1 125 ? 5.809 -2.776 -10.432 1.00 90.56 125 VAL A CA 1
ATOM 1043 C C . VAL A 1 125 ? 6.967 -3.762 -10.242 1.00 90.56 125 VAL A C 1
ATOM 1045 O O . VAL A 1 125 ? 7.570 -4.163 -11.231 1.00 90.56 125 VAL A O 1
ATOM 1048 N N . GLY A 1 126 ? 7.278 -4.186 -9.011 1.00 90.31 126 GLY A N 1
ATOM 1049 C CA . GLY A 1 126 ? 8.239 -5.259 -8.724 1.00 90.31 126 GLY A CA 1
ATOM 1050 C C . GLY A 1 126 ? 9.358 -4.910 -7.740 1.00 90.31 126 GLY A C 1
ATOM 1051 O O . GLY A 1 126 ? 10.331 -5.654 -7.671 1.00 90.31 126 GLY A O 1
ATOM 1052 N N . PHE A 1 127 ? 9.257 -3.813 -6.984 1.00 90.12 127 PHE A N 1
ATOM 1053 C CA . PHE A 1 127 ? 10.287 -3.393 -6.015 1.00 90.12 127 PHE A CA 1
ATOM 1054 C C . PHE A 1 127 ? 10.235 -4.137 -4.669 1.00 90.12 127 PHE A C 1
ATOM 1056 O O . PHE A 1 127 ? 10.989 -3.817 -3.751 1.00 90.12 127 PHE A O 1
ATOM 1063 N N . VAL A 1 128 ? 9.359 -5.133 -4.531 1.00 88.56 128 VAL A N 1
ATOM 1064 C CA . VAL A 1 128 ? 9.166 -5.855 -3.269 1.00 88.56 128 VAL A CA 1
ATOM 1065 C C . VAL A 1 128 ? 10.417 -6.634 -2.840 1.00 88.56 128 VAL A C 1
ATOM 1067 O O . VAL A 1 128 ? 11.117 -7.246 -3.650 1.00 88.56 128 VAL A O 1
ATOM 1070 N N . HIS A 1 129 ? 10.664 -6.694 -1.530 1.00 90.12 129 HIS A N 1
ATOM 1071 C CA . HIS A 1 129 ? 11.724 -7.528 -0.969 1.00 90.12 129 HIS A CA 1
ATOM 1072 C C . HIS A 1 129 ? 11.294 -9.009 -0.923 1.00 90.12 129 HIS A C 1
ATOM 1074 O O . HIS A 1 129 ? 10.718 -9.484 0.064 1.00 90.12 129 HIS A O 1
ATOM 1080 N N . VAL A 1 130 ? 11.611 -9.752 -1.988 1.00 89.44 130 VAL A N 1
ATOM 1081 C CA . VAL A 1 130 ? 11.132 -11.126 -2.246 1.00 89.44 130 VAL A CA 1
ATOM 1082 C C . VAL A 1 130 ? 11.288 -12.088 -1.050 1.00 89.44 130 VAL A C 1
ATOM 1084 O O . VAL A 1 130 ? 10.278 -12.649 -0.622 1.00 89.44 130 VAL A O 1
ATOM 1087 N N . PRO A 1 131 ? 12.468 -12.263 -0.416 1.00 94.19 131 PRO A N 1
ATOM 1088 C CA . PRO A 1 131 ? 12.594 -13.212 0.698 1.00 94.19 131 PRO A CA 1
ATOM 1089 C C . PRO A 1 131 ? 11.667 -12.903 1.879 1.00 94.19 131 PRO A C 1
ATOM 1091 O O . PRO A 1 131 ? 11.128 -13.805 2.518 1.00 94.19 131 PRO A O 1
ATOM 1094 N N . LYS A 1 132 ? 11.451 -11.611 2.148 1.00 94.81 132 LYS A N 1
ATOM 1095 C CA . LYS A 1 132 ? 10.652 -11.162 3.289 1.00 94.81 132 LYS A CA 1
ATOM 1096 C C . LYS A 1 132 ? 9.171 -11.382 3.022 1.00 94.81 132 LYS A C 1
ATOM 1098 O O . LYS A 1 132 ? 8.474 -11.868 3.906 1.00 94.81 132 LYS A O 1
ATOM 1103 N N . ILE A 1 133 ? 8.693 -11.090 1.810 1.00 94.38 133 ILE A N 1
ATOM 1104 C CA . ILE A 1 133 ? 7.279 -11.313 1.503 1.00 94.38 133 ILE A CA 1
ATOM 1105 C C . ILE A 1 133 ? 6.916 -12.805 1.492 1.00 94.38 133 ILE A C 1
ATOM 1107 O O . ILE A 1 133 ? 5.853 -13.164 1.988 1.00 94.38 133 ILE A O 1
ATOM 1111 N N . HIS A 1 134 ? 7.820 -13.690 1.050 1.00 95.06 134 HIS A N 1
ATOM 1112 C CA . HIS A 1 134 ? 7.626 -15.140 1.183 1.00 95.06 134 HIS A CA 1
ATOM 1113 C C . HIS A 1 134 ? 7.525 -15.583 2.646 1.00 95.06 134 HIS A C 1
ATOM 1115 O O . HIS A 1 134 ? 6.631 -16.357 2.989 1.00 95.06 134 HIS A O 1
ATOM 1121 N N . GLN A 1 135 ? 8.409 -15.076 3.513 1.00 97.50 135 GLN A N 1
ATOM 1122 C CA . GLN A 1 135 ? 8.346 -15.349 4.949 1.00 97.50 135 GLN A CA 1
ATOM 1123 C C . GLN A 1 135 ? 7.000 -14.905 5.540 1.00 97.50 135 GLN A C 1
ATOM 1125 O O . GLN A 1 135 ? 6.355 -15.681 6.243 1.00 97.50 135 GLN A O 1
ATOM 1130 N N . LEU A 1 136 ? 6.562 -13.680 5.237 1.00 97.62 136 LEU A N 1
ATOM 1131 C CA . LEU A 1 136 ? 5.304 -13.132 5.747 1.00 97.62 136 LEU A CA 1
ATOM 1132 C C . LEU A 1 136 ? 4.089 -13.913 5.234 1.00 97.62 136 LEU A C 1
ATOM 1134 O O . LEU A 1 136 ? 3.201 -14.225 6.019 1.00 97.62 136 LEU A O 1
ATOM 1138 N N . ALA A 1 137 ? 4.063 -14.295 3.955 1.00 97.00 137 ALA A N 1
ATOM 1139 C CA . ALA A 1 137 ? 2.976 -15.096 3.391 1.00 97.00 137 ALA A CA 1
ATOM 1140 C C . ALA A 1 137 ? 2.872 -16.489 4.036 1.00 97.00 137 ALA A C 1
ATOM 1142 O O . ALA A 1 137 ? 1.768 -16.992 4.236 1.00 97.00 137 ALA A O 1
ATOM 1143 N N . ALA A 1 138 ? 4.006 -17.101 4.395 1.00 97.75 138 ALA A N 1
ATOM 1144 C CA . ALA A 1 138 ? 4.025 -18.370 5.122 1.00 97.75 138 ALA A CA 1
ATOM 1145 C C . ALA A 1 138 ? 3.575 -18.212 6.585 1.00 97.75 138 ALA A C 1
ATOM 1147 O O . ALA A 1 138 ? 2.879 -19.076 7.115 1.00 97.75 138 ALA A O 1
ATOM 1148 N N . GLN A 1 139 ? 3.964 -17.113 7.235 1.00 98.19 139 GLN A N 1
ATOM 1149 C CA . GLN A 1 139 ? 3.622 -16.824 8.629 1.00 98.19 139 GLN A CA 1
ATOM 1150 C C . GLN A 1 139 ? 2.156 -16.394 8.809 1.00 98.19 139 GLN A C 1
ATOM 1152 O O . GLN A 1 139 ? 1.551 -16.692 9.838 1.00 98.19 139 GLN A O 1
ATOM 1157 N N . TYR A 1 140 ? 1.585 -15.714 7.814 1.00 97.69 140 TYR A N 1
ATOM 1158 C CA . TYR A 1 140 ? 0.230 -15.161 7.829 1.00 97.69 140 TYR A CA 1
ATOM 1159 C C . TYR A 1 140 ? -0.579 -15.675 6.622 1.00 97.69 140 TYR A C 1
ATOM 1161 O O . TYR A 1 140 ? -0.927 -14.896 5.726 1.00 97.69 140 TYR A O 1
ATOM 1169 N N . PRO A 1 141 ? -0.870 -16.989 6.559 1.00 96.81 141 PRO A N 1
ATOM 1170 C CA . PRO A 1 141 ? -1.479 -17.605 5.386 1.00 96.81 141 PRO A CA 1
ATOM 1171 C C . PRO A 1 141 ? -2.854 -17.000 5.075 1.00 96.81 141 PRO A C 1
ATOM 1173 O O . PRO A 1 141 ? -3.690 -16.834 5.960 1.00 96.81 141 PRO A O 1
ATOM 1176 N N . GLY A 1 142 ? -3.081 -16.671 3.799 1.00 95.81 142 GLY A N 1
ATOM 1177 C CA . GLY A 1 142 ? -4.351 -16.127 3.299 1.00 95.81 142 GLY A CA 1
ATOM 1178 C C . GLY A 1 142 ? -4.590 -14.637 3.572 1.00 95.81 142 GLY A C 1
ATOM 1179 O O . GLY A 1 142 ? -5.569 -14.097 3.069 1.00 95.81 142 GLY A O 1
ATOM 1180 N N . ARG A 1 143 ? -3.703 -13.955 4.312 1.00 97.56 143 ARG A N 1
ATOM 1181 C CA . ARG A 1 143 ? -3.888 -12.539 4.686 1.00 97.56 143 ARG A CA 1
ATOM 1182 C C . ARG A 1 143 ? -3.272 -11.532 3.721 1.00 97.56 143 ARG A C 1
ATOM 1184 O O . ARG A 1 143 ? -3.493 -10.338 3.886 1.00 97.56 143 ARG A O 1
ATOM 1191 N N . ILE A 1 144 ? -2.485 -11.985 2.749 1.00 97.31 144 ILE A N 1
ATOM 1192 C CA . ILE A 1 144 ? -1.778 -11.124 1.797 1.00 97.31 144 ILE A CA 1
ATOM 1193 C C . ILE A 1 144 ? -2.319 -11.389 0.397 1.00 97.31 144 ILE A C 1
ATOM 1195 O O . ILE A 1 144 ? -2.210 -12.509 -0.102 1.00 97.31 144 ILE A O 1
ATOM 1199 N N . ASN A 1 145 ? -2.832 -10.345 -0.246 1.00 95.75 145 ASN A N 1
ATOM 1200 C CA . ASN A 1 145 ? -3.085 -10.319 -1.677 1.00 95.75 145 ASN A CA 1
ATOM 1201 C C . ASN A 1 145 ? -2.007 -9.469 -2.371 1.00 95.75 145 ASN A C 1
ATOM 1203 O O . ASN A 1 145 ? -1.821 -8.294 -2.054 1.00 95.75 145 ASN A O 1
ATOM 1207 N N . PHE A 1 146 ? -1.268 -10.080 -3.293 1.00 92.94 146 PHE A N 1
ATOM 1208 C CA . PHE A 1 146 ? -0.136 -9.459 -3.976 1.00 92.94 146 PHE A CA 1
ATOM 1209 C C . PHE A 1 146 ? -0.479 -9.230 -5.444 1.00 92.94 146 PHE A C 1
ATOM 1211 O O . PHE A 1 146 ? -0.714 -10.193 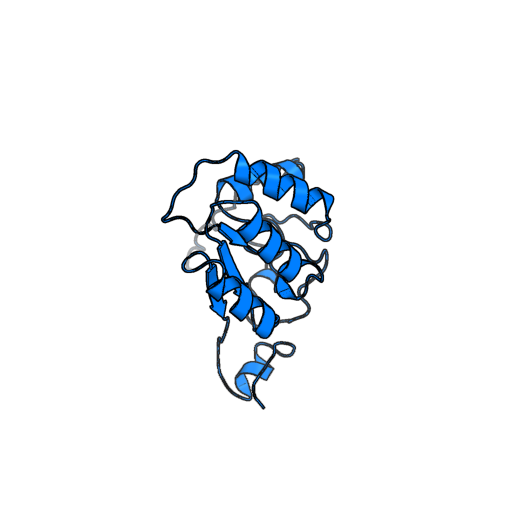-6.176 1.00 92.94 146 PHE A O 1
ATOM 1218 N N . GLU A 1 147 ? -0.424 -7.977 -5.891 1.00 91.62 147 GLU A N 1
ATOM 1219 C CA . GLU A 1 147 ? -0.669 -7.625 -7.287 1.00 91.62 147 GLU A CA 1
ATOM 1220 C C . GLU A 1 147 ? 0.568 -7.024 -7.955 1.00 91.62 147 GLU A C 1
ATOM 1222 O O . GLU A 1 147 ? 1.192 -6.079 -7.465 1.00 91.62 147 GLU A O 1
ATOM 1227 N N . LEU A 1 148 ? 0.927 -7.593 -9.109 1.00 90.69 148 LEU A N 1
ATOM 1228 C CA . LEU A 1 148 ? 2.072 -7.170 -9.906 1.00 90.69 148 LEU A CA 1
ATOM 1229 C C . LEU A 1 148 ? 1.608 -6.444 -11.166 1.00 90.69 148 LEU A C 1
ATOM 1231 O O . LEU A 1 148 ? 0.999 -7.039 -12.058 1.00 90.69 148 LEU A O 1
ATOM 1235 N N . SER A 1 149 ? 2.014 -5.189 -11.304 1.00 89.00 149 SER A N 1
ATOM 1236 C CA . SER A 1 149 ? 1.837 -4.405 -12.523 1.00 89.00 149 SER A CA 1
ATOM 1237 C C . SER A 1 149 ? 2.830 -4.865 -13.596 1.00 89.00 149 SER A C 1
ATOM 1239 O O . SER A 1 149 ? 3.935 -4.331 -13.751 1.00 89.00 149 SER A O 1
ATOM 1241 N N . VAL A 1 150 ? 2.453 -5.913 -14.336 1.00 89.38 150 VAL A N 1
ATOM 1242 C CA . VAL A 1 150 ? 3.268 -6.469 -15.430 1.00 89.38 150 VAL A CA 1
ATOM 1243 C C . VAL A 1 150 ? 3.202 -5.588 -16.680 1.00 89.38 150 VAL A C 1
ATOM 1245 O O . VAL A 1 150 ? 4.245 -5.218 -17.217 1.00 89.38 150 VAL A O 1
ATOM 1248 N N . ILE A 1 151 ? 1.990 -5.212 -17.106 1.00 89.81 151 ILE A N 1
ATOM 1249 C CA . ILE A 1 151 ? 1.672 -4.387 -18.290 1.00 89.81 151 ILE A CA 1
ATOM 1250 C C . ILE A 1 151 ? 2.075 -5.030 -19.625 1.00 89.81 151 ILE A C 1
ATOM 1252 O O . ILE A 1 151 ? 1.227 -5.301 -20.468 1.00 89.81 151 ILE A O 1
ATOM 1256 N N . THR A 1 152 ? 3.365 -5.287 -19.826 1.00 89.75 152 THR A N 1
ATOM 1257 C CA . THR A 1 152 ? 3.938 -5.958 -20.996 1.00 89.75 152 THR A CA 1
ATOM 1258 C C . THR A 1 152 ? 5.259 -6.639 -20.613 1.00 89.75 152 THR A C 1
ATOM 1260 O O . THR A 1 152 ? 5.721 -6.536 -19.474 1.00 89.75 152 THR A O 1
ATOM 1263 N N . LEU A 1 153 ? 5.880 -7.353 -21.550 1.00 88.44 153 LEU A N 1
ATOM 1264 C CA . LEU A 1 153 ? 7.089 -8.150 -21.326 1.00 88.44 153 LEU A CA 1
ATOM 1265 C C . LEU A 1 153 ? 8.286 -7.636 -22.143 1.00 88.44 153 LEU A C 1
ATOM 1267 O O . LEU A 1 153 ? 8.148 -6.843 -23.077 1.00 88.44 153 LEU A O 1
ATOM 1271 N N . SER A 1 154 ? 9.478 -8.126 -21.791 1.00 86.69 154 SER A N 1
ATOM 1272 C CA . SER A 1 154 ? 10.733 -7.895 -22.523 1.00 86.69 154 SER A CA 1
ATOM 1273 C C . SER A 1 154 ? 11.063 -6.402 -22.706 1.00 86.69 154 SER A C 1
ATOM 1275 O O . SER A 1 154 ? 10.770 -5.576 -21.843 1.00 86.69 154 SER A O 1
ATOM 1277 N N . HIS A 1 155 ? 11.689 -6.032 -23.828 1.00 89.00 155 HIS A N 1
ATOM 1278 C CA . HIS A 1 155 ? 12.117 -4.660 -24.106 1.00 89.00 155 HIS A CA 1
ATOM 1279 C C . HIS A 1 155 ? 10.963 -3.641 -24.133 1.00 89.00 155 HIS A C 1
ATOM 1281 O O . HIS A 1 155 ? 11.190 -2.461 -23.881 1.00 89.00 155 HIS A O 1
ATOM 1287 N N . TYR A 1 156 ? 9.724 -4.066 -24.401 1.00 90.81 156 TYR A N 1
ATOM 1288 C CA . TYR A 1 156 ? 8.564 -3.174 -24.337 1.00 90.81 156 TYR A CA 1
ATOM 1289 C C . TYR A 1 156 ? 8.281 -2.713 -22.908 1.00 90.81 156 TYR A C 1
ATOM 1291 O O . TYR A 1 156 ? 7.886 -1.567 -22.705 1.00 90.81 156 TYR A O 1
ATOM 1299 N N . ARG A 1 157 ? 8.546 -3.564 -21.908 1.00 90.38 157 ARG A N 1
ATOM 1300 C CA . ARG A 1 157 ? 8.364 -3.209 -20.495 1.00 90.38 157 ARG A CA 1
ATOM 1301 C C . ARG A 1 157 ? 9.295 -2.072 -20.093 1.00 90.38 157 ARG A C 1
ATOM 1303 O O . ARG A 1 157 ? 8.857 -1.150 -19.424 1.00 90.38 157 ARG A O 1
ATOM 1310 N N . GLN A 1 158 ? 10.542 -2.109 -20.561 1.00 89.94 158 GLN A N 1
ATOM 1311 C CA . GLN A 1 158 ? 11.526 -1.046 -20.326 1.00 89.94 158 GLN A CA 1
ATOM 1312 C C . GLN A 1 158 ? 11.172 0.263 -21.041 1.00 89.94 158 GLN A C 1
ATOM 1314 O O . GLN A 1 158 ? 11.611 1.319 -20.612 1.00 89.94 158 GLN A O 1
ATOM 1319 N N . ARG A 1 159 ? 10.387 0.223 -22.124 1.00 90.81 159 ARG A N 1
ATOM 1320 C CA . ARG A 1 159 ? 9.879 1.452 -22.752 1.00 90.81 159 ARG A CA 1
ATOM 1321 C C . ARG A 1 159 ? 8.778 2.073 -21.900 1.00 90.81 159 ARG A C 1
ATOM 1323 O O . ARG A 1 159 ? 8.881 3.226 -21.521 1.00 90.81 159 ARG A O 1
ATOM 1330 N N . LEU A 1 160 ? 7.776 1.274 -21.535 1.00 91.62 160 LEU A N 1
ATOM 1331 C CA . LEU A 1 160 ? 6.607 1.777 -20.810 1.00 91.62 160 LEU A CA 1
ATOM 1332 C C . LEU A 1 160 ? 6.872 2.065 -19.325 1.00 91.62 160 LEU A C 1
ATOM 1334 O O . LEU A 1 160 ? 6.149 2.858 -18.731 1.00 91.62 160 LEU A O 1
ATOM 1338 N N . MET A 1 161 ? 7.850 1.397 -18.710 1.00 92.44 161 MET A N 1
ATOM 1339 C CA . MET A 1 161 ? 8.214 1.534 -17.295 1.00 92.44 161 MET A CA 1
ATOM 1340 C C . MET A 1 161 ? 9.743 1.524 -17.139 1.00 92.44 161 MET A C 1
ATOM 1342 O O . MET A 1 161 ? 10.319 0.521 -16.703 1.00 92.44 161 MET A O 1
ATOM 1346 N N . PRO A 1 162 ? 10.421 2.617 -17.518 1.00 89.12 162 PRO A N 1
ATOM 1347 C CA . PRO A 1 162 ? 11.871 2.643 -17.718 1.00 89.12 162 PRO A CA 1
ATOM 1348 C C . PRO A 1 162 ? 12.692 2.288 -16.482 1.00 89.12 162 PRO A C 1
ATOM 1350 O O . PRO A 1 162 ? 13.763 1.695 -16.615 1.00 89.12 162 PRO A O 1
ATOM 1353 N N . HIS A 1 163 ? 12.182 2.589 -15.288 1.00 90.44 163 HIS A N 1
ATOM 1354 C CA . HIS A 1 163 ? 12.900 2.337 -14.036 1.00 90.44 163 HIS A CA 1
ATO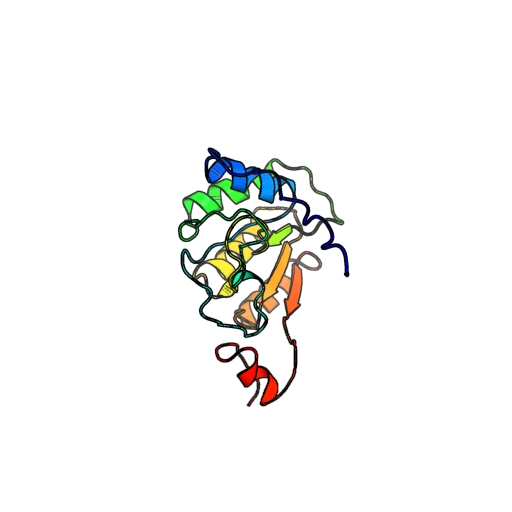M 1355 C C . HIS A 1 163 ? 12.343 1.158 -13.237 1.00 90.44 163 HIS A C 1
ATOM 1357 O O . HIS A 1 163 ? 12.847 0.868 -12.157 1.00 90.44 163 HIS A O 1
ATOM 1363 N N . ALA A 1 164 ? 11.316 0.463 -13.735 1.00 89.62 164 ALA A N 1
ATOM 1364 C CA . ALA A 1 164 ? 10.780 -0.712 -13.056 1.00 89.62 164 ALA A CA 1
ATOM 1365 C C . ALA A 1 164 ? 11.719 -1.924 -13.204 1.00 89.62 164 ALA A C 1
ATOM 1367 O O . ALA A 1 164 ? 12.354 -2.095 -14.250 1.00 89.62 164 ALA A O 1
ATOM 1368 N N . PRO A 1 165 ? 11.753 -2.840 -12.219 1.00 86.75 165 PRO A N 1
ATOM 1369 C CA . PRO A 1 165 ? 12.446 -4.110 -12.374 1.00 86.75 165 PRO A CA 1
ATOM 1370 C C . PRO A 1 165 ? 11.906 -4.884 -13.585 1.00 86.75 165 PRO A C 1
ATOM 1372 O O . PRO A 1 165 ? 10.692 -5.044 -13.770 1.00 86.75 165 PRO A O 1
ATOM 1375 N N . ALA A 1 166 ? 12.818 -5.365 -14.427 1.00 81.44 166 ALA A N 1
ATOM 1376 C CA . ALA A 1 166 ? 12.508 -6.152 -15.611 1.00 81.44 166 ALA A CA 1
ATOM 1377 C C . ALA A 1 166 ? 13.539 -7.272 -15.776 1.00 81.44 166 ALA A C 1
ATOM 1379 O O . ALA A 1 166 ? 14.732 -7.072 -15.541 1.00 81.44 166 ALA A O 1
ATOM 1380 N N . VAL A 1 167 ? 13.069 -8.447 -16.197 1.00 72.44 167 VAL A N 1
ATOM 1381 C CA . VAL A 1 167 ? 13.948 -9.542 -16.622 1.00 72.44 167 VAL A CA 1
ATOM 1382 C C . VAL A 1 167 ? 14.676 -9.084 -17.886 1.00 72.44 167 VAL A C 1
ATOM 1384 O O . VAL A 1 167 ? 14.034 -8.579 -18.810 1.00 72.44 167 VAL A O 1
ATOM 1387 N N . LYS A 1 168 ? 16.007 -9.197 -17.883 1.00 59.12 168 LYS A N 1
ATOM 1388 C CA . LYS A 1 168 ? 16.840 -8.942 -19.061 1.00 59.12 168 LYS A CA 1
ATOM 1389 C C . LYS A 1 168 ? 16.807 -10.134 -20.003 1.00 59.12 168 LYS A C 1
ATOM 1391 O O . LYS A 1 168 ? 16.880 -11.269 -19.486 1.00 59.12 168 LYS A O 1
#

pLDDT: mean 86.49, std 11.82, range [41.09, 98.19]

Nearest PDB structures (foldseek):
  4n4p-assembly1_C  TM=4.137E-01  e=1.624E+00  Mycoplasmopsis synoviae 53
  3jq8-assembly1_C  TM=3.911E-01  e=4.804E+00  Trypanosoma brucei
  3jq7-assembly1_B  TM=4.150E-01  e=5.817E+00  Trypanosoma brucei
  6kbh-assembly1_A  TM=4.624E-01  e=8.004E+00  Rhodococcus sp. ECU0066

Mean predicted aligned error: 6.22 Å

Radius of gyration: 17.53 Å; Cα contacts (8 Å, |Δi|>4): 229; chains: 1; bounding box: 39×42×51 Å

Solvent-accessible surface area (backbone atoms only — not comparable to full-atom values): 10170 Å² total; per-residue (Å²): 133,84,78,77,72,82,75,81,74,71,74,86,83,60,82,90,62,54,71,69,56,55,51,50,55,38,44,74,70,39,23,43,70,42,38,72,47,61,82,48,82,43,62,41,75,81,47,64,82,77,61,55,91,84,53,72,70,50,87,56,64,47,64,47,70,68,56,49,54,50,50,52,57,55,55,64,73,48,84,83,53,94,86,50,56,34,27,43,25,45,47,92,45,36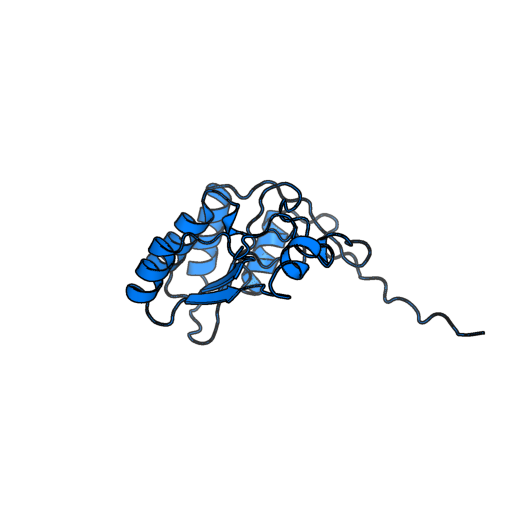,67,60,38,57,35,52,76,34,94,55,39,68,58,49,54,50,49,47,59,72,76,38,93,59,29,39,24,39,59,30,53,58,65,63,63,62,75,57,54,54,52,48,46,68,75,42,69,90,34,67,47,85,42,73,62,59,97,54,63,62,76,58,27,49,66,45,25,58,63,43,70,71,79,129

Secondary structure (DSSP, 8-state):
-PPPP-------SSTT--HHHHHHHHHHTTEE----SS--TT--TT-GGG--TTS--B-PPPPPHHHHHHHHHHHHTSPP-TT-EEEET--SSB----GGGSTTHHHHHHHHHHH-SSEEEEEESS-S-HHHHHHHHHHSTT-EEEEE---S-HHHHHHHSTTS----

Foldseek 3Di:
DPPDDPDPQDDDPCVPDDPVVLCVVCVVVLEHAFDPLDDAPQPFPPPPLVDCVRDAADSDHGQDPVNLVVSLVSNQVDDEDLPDAREYQDHPHYGGYFRLVRVCSLVSVVCNLVSHPYAHEYEHCPSDPVVSVVVSCVVRPPRYHYYHPCVDADPVCCVRGVPGDHDD